Protein AF-A0A936WZF8-F1 (afdb_monomer_lite)

Radius of gyration: 18.3 Å; chains: 1; bounding box: 48×29×49 Å

pLDDT: mean 71.74, std 13.67, range [39.66, 94.25]

Structure (mmCIF, N/CA/C/O backbone):
data_AF-A0A936WZF8-F1
#
_entry.id   AF-A0A936WZF8-F1
#
loop_
_atom_site.group_PDB
_atom_site.id
_atom_site.type_symbol
_atom_site.label_atom_id
_atom_site.label_alt_id
_atom_site.label_comp_id
_atom_site.label_asym_id
_atom_site.label_entity_id
_atom_site.label_seq_id
_atom_site.pdbx_PDB_ins_code
_atom_site.Cartn_x
_atom_site.Cartn_y
_atom_site.Cartn_z
_atom_site.occupancy
_atom_site.B_iso_or_equiv
_atom_site.auth_seq_id
_atom_site.auth_comp_id
_atom_site.auth_asym_id
_atom_site.auth_atom_id
_atom_site.pdbx_PDB_model_num
ATOM 1 N N . MET A 1 1 ? -22.473 -8.659 0.165 1.00 42.25 1 MET A N 1
ATOM 2 C CA . MET A 1 1 ? -21.944 -8.131 1.445 1.00 42.25 1 MET A CA 1
ATOM 3 C C . MET A 1 1 ? -21.018 -6.964 1.144 1.00 42.25 1 MET A C 1
ATOM 5 O O . MET A 1 1 ? -20.294 -7.051 0.164 1.00 42.25 1 MET A O 1
ATOM 9 N N . ARG A 1 2 ? -21.088 -5.861 1.898 1.00 48.06 2 ARG A N 1
ATOM 10 C CA . ARG A 1 2 ? -20.176 -4.711 1.737 1.00 48.06 2 ARG A CA 1
ATOM 11 C C . ARG A 1 2 ? -18.892 -4.970 2.540 1.00 48.06 2 ARG A C 1
ATOM 13 O O . ARG A 1 2 ? -18.972 -5.628 3.575 1.00 48.06 2 ARG A O 1
ATOM 20 N N . GLN A 1 3 ? -17.743 -4.515 2.047 1.00 57.69 3 GLN A N 1
ATOM 21 C CA . GLN A 1 3 ? -16.436 -4.795 2.647 1.00 57.69 3 GLN A CA 1
ATOM 22 C C . GLN A 1 3 ? -16.186 -3.883 3.856 1.00 57.69 3 GLN A C 1
ATOM 24 O O . GLN A 1 3 ? -16.550 -2.709 3.831 1.00 57.69 3 GLN A O 1
ATOM 29 N N . LYS A 1 4 ? -15.628 -4.457 4.924 1.00 61.56 4 LYS A N 1
ATOM 30 C CA . LYS A 1 4 ? -15.213 -3.755 6.145 1.00 61.56 4 LYS A CA 1
ATOM 31 C C . LYS A 1 4 ? -13.686 -3.671 6.184 1.00 61.56 4 LYS A C 1
ATOM 33 O O . LYS A 1 4 ? -13.033 -4.561 5.637 1.00 61.56 4 LYS A O 1
ATOM 38 N N . ASN A 1 5 ? -13.148 -2.653 6.849 1.00 64.25 5 ASN A N 1
ATOM 39 C CA . ASN A 1 5 ? -11.721 -2.408 7.035 1.00 64.25 5 ASN A CA 1
ATOM 40 C C . ASN A 1 5 ? -10.954 -2.238 5.704 1.00 64.25 5 ASN A C 1
ATOM 42 O O . ASN A 1 5 ? -9.904 -2.846 5.492 1.00 64.25 5 ASN A O 1
ATOM 46 N N . SER A 1 6 ? -11.508 -1.459 4.768 1.00 67.06 6 SER A N 1
ATOM 47 C CA . SER A 1 6 ? -10.841 -1.155 3.498 1.00 67.06 6 SER A CA 1
ATOM 48 C C . SER A 1 6 ? -9.731 -0.137 3.744 1.00 67.06 6 SER A C 1
ATOM 50 O O . SER A 1 6 ? -10.002 0.986 4.170 1.00 67.06 6 SER A O 1
ATOM 52 N N . HIS A 1 7 ? -8.479 -0.509 3.474 1.00 73.06 7 HIS A N 1
ATOM 53 C CA . HIS A 1 7 ? -7.356 0.404 3.664 1.00 73.06 7 HIS A CA 1
ATOM 54 C C . HIS A 1 7 ? -7.419 1.579 2.675 1.00 73.06 7 HIS A C 1
ATOM 56 O O . HIS A 1 7 ? -7.666 1.404 1.474 1.00 73.06 7 HIS A O 1
ATOM 62 N N . ILE A 1 8 ? -7.169 2.781 3.193 1.00 76.38 8 ILE A N 1
ATOM 63 C CA . ILE A 1 8 ? -7.114 4.021 2.409 1.00 76.38 8 ILE A CA 1
ATOM 64 C C . ILE A 1 8 ? -5.859 4.017 1.527 1.00 76.38 8 ILE A C 1
ATOM 66 O O . ILE A 1 8 ? -5.917 4.380 0.353 1.00 76.38 8 ILE A O 1
ATOM 70 N N . LEU A 1 9 ? -4.740 3.534 2.072 1.00 78.62 9 LEU A N 1
ATOM 71 C CA . LEU A 1 9 ? -3.502 3.293 1.334 1.00 78.62 9 LEU A CA 1
ATOM 72 C C . LEU A 1 9 ? -3.290 1.786 1.121 1.00 78.62 9 LEU A C 1
ATOM 74 O O . LEU A 1 9 ? -3.668 0.992 1.982 1.00 78.62 9 LEU A O 1
ATOM 78 N N . PRO A 1 10 ? -2.649 1.361 0.018 1.00 78.25 10 PRO A N 1
ATOM 79 C CA . PRO A 1 10 ? -2.316 -0.040 -0.200 1.00 78.25 10 PRO A CA 1
ATOM 80 C C . PRO A 1 10 ? -1.558 -0.629 0.992 1.00 78.25 10 PRO A C 1
ATOM 82 O O . PRO A 1 10 ? -0.552 -0.076 1.446 1.00 78.25 10 PRO A O 1
ATOM 85 N N . HIS A 1 11 ? -2.018 -1.783 1.476 1.00 72.44 11 HIS A N 1
ATOM 86 C CA . HIS A 1 11 ? -1.511 -2.398 2.708 1.00 72.44 11 HIS A CA 1
ATOM 87 C C . HIS A 1 11 ? 0.011 -2.614 2.677 1.00 72.44 11 HIS A C 1
ATOM 89 O O . HIS A 1 11 ? 0.693 -2.494 3.694 1.00 72.44 11 HIS A O 1
ATOM 95 N N . PHE A 1 12 ? 0.576 -2.896 1.498 1.00 71.56 12 PHE A N 1
ATOM 96 C CA . PHE A 1 12 ? 2.011 -3.115 1.370 1.00 71.56 12 PHE A CA 1
ATOM 97 C C . PHE A 1 12 ? 2.866 -1.850 1.533 1.00 71.56 12 PHE A C 1
ATOM 99 O O . PHE A 1 12 ? 4.046 -1.986 1.844 1.00 71.56 12 PHE A O 1
ATOM 106 N N . LEU A 1 13 ? 2.296 -0.656 1.340 1.00 73.31 13 LEU A N 1
ATOM 107 C CA . LEU A 1 13 ? 2.967 0.615 1.622 1.00 73.31 13 LEU A CA 1
ATOM 108 C C . LEU A 1 13 ? 2.889 0.948 3.112 1.00 73.31 13 LEU A C 1
ATOM 110 O O . LEU A 1 13 ? 3.904 1.311 3.708 1.00 73.31 13 LEU A O 1
ATOM 114 N N . ILE A 1 14 ? 1.705 0.760 3.707 1.00 70.50 14 ILE A N 1
ATOM 115 C CA . ILE A 1 14 ? 1.449 0.995 5.133 1.00 70.50 14 ILE A CA 1
ATOM 116 C C . ILE A 1 14 ? 2.409 0.153 5.979 1.00 70.50 14 ILE A C 1
ATOM 118 O O . ILE A 1 14 ? 3.188 0.698 6.756 1.00 70.50 14 ILE A O 1
ATOM 122 N N . LYS A 1 15 ? 2.445 -1.167 5.761 1.00 67.81 15 LYS A N 1
ATOM 123 C CA . LYS A 1 15 ? 3.254 -2.093 6.570 1.00 67.81 15 LYS A CA 1
ATOM 124 C C . LYS A 1 15 ? 4.746 -1.744 6.607 1.00 67.81 15 LYS A C 1
ATOM 126 O O . LYS A 1 15 ? 5.391 -1.930 7.631 1.00 67.81 15 LYS A O 1
ATOM 131 N N . THR A 1 16 ? 5.309 -1.223 5.512 1.00 60.47 16 THR A N 1
ATOM 132 C CA . THR A 1 16 ? 6.724 -0.818 5.486 1.00 60.47 16 THR A CA 1
ATOM 133 C C . THR A 1 16 ? 7.003 0.475 6.230 1.00 60.47 16 THR A C 1
ATOM 135 O O . THR A 1 16 ? 8.150 0.712 6.592 1.00 60.47 16 THR A O 1
ATOM 138 N N . ALA A 1 17 ? 5.984 1.302 6.445 1.00 63.44 17 ALA A N 1
ATOM 139 C CA . ALA A 1 17 ? 6.122 2.566 7.146 1.00 63.44 17 ALA A CA 1
ATOM 140 C C . ALA A 1 17 ? 5.878 2.433 8.657 1.00 63.44 17 ALA A C 1
ATOM 142 O O . ALA A 1 17 ? 6.555 3.118 9.419 1.00 63.44 17 ALA A O 1
ATOM 143 N N . ILE A 1 18 ? 4.936 1.580 9.089 1.00 63.44 18 ILE A N 1
ATOM 144 C CA . ILE A 1 18 ? 4.419 1.626 10.472 1.00 63.44 18 ILE A CA 1
ATOM 145 C C . ILE A 1 18 ? 4.451 0.306 11.254 1.00 63.44 18 ILE A C 1
ATOM 147 O O . ILE A 1 18 ? 4.189 0.326 12.453 1.00 63.44 18 ILE A O 1
ATOM 151 N N . ASN A 1 19 ? 4.771 -0.845 10.651 1.00 63.62 19 ASN A N 1
ATOM 152 C CA . ASN A 1 19 ? 4.805 -2.095 11.423 1.00 63.62 19 ASN A CA 1
ATOM 153 C C . ASN A 1 19 ? 6.091 -2.218 12.255 1.00 63.62 19 ASN A C 1
ATOM 155 O O . ASN A 1 19 ? 7.197 -2.014 11.740 1.00 63.62 19 ASN A O 1
ATOM 159 N N . LYS A 1 20 ? 5.965 -2.641 13.526 1.00 53.91 20 LYS A N 1
ATOM 160 C CA . LYS A 1 20 ? 7.119 -2.898 14.414 1.00 53.91 20 LYS A CA 1
ATOM 161 C C . LYS A 1 20 ? 8.083 -3.891 13.745 1.00 53.91 20 LYS A C 1
ATOM 163 O O . LYS A 1 20 ? 7.688 -4.972 13.308 1.00 53.91 20 LYS A O 1
ATOM 168 N N . GLY A 1 21 ? 9.354 -3.498 13.626 1.00 57.75 21 GLY A N 1
ATOM 169 C CA . GLY A 1 21 ? 10.415 -4.318 13.024 1.00 57.75 21 GLY A CA 1
ATOM 170 C C . GLY A 1 21 ? 10.262 -4.603 11.521 1.00 57.75 21 GLY A C 1
ATOM 171 O O . GLY A 1 21 ? 10.942 -5.491 11.014 1.00 57.75 21 GLY A O 1
ATOM 172 N N . GLY A 1 22 ? 9.373 -3.900 10.805 1.00 53.91 22 GLY A N 1
ATOM 173 C CA . GLY A 1 22 ? 9.116 -4.143 9.380 1.00 53.91 22 GLY A CA 1
ATOM 174 C C . GLY A 1 22 ? 8.356 -5.445 9.095 1.00 53.91 22 GLY A C 1
ATOM 175 O O . GLY A 1 22 ? 8.441 -5.981 7.986 1.00 53.91 22 GLY A O 1
ATOM 176 N N . CYS A 1 23 ? 7.633 -5.985 10.086 1.00 52.88 23 CYS A N 1
ATOM 177 C CA . CYS A 1 23 ? 6.849 -7.209 9.924 1.00 52.88 23 CYS A CA 1
ATOM 178 C C . CYS A 1 23 ? 5.800 -7.061 8.805 1.00 52.88 23 CYS A C 1
ATOM 180 O O . CYS A 1 23 ? 5.123 -6.044 8.689 1.00 52.88 23 CYS A O 1
ATOM 182 N N . ASN A 1 24 ? 5.630 -8.100 7.984 1.00 54.78 24 ASN A N 1
ATOM 183 C CA . ASN A 1 24 ? 4.737 -8.088 6.818 1.00 54.78 24 ASN A CA 1
ATOM 184 C C . ASN A 1 24 ? 3.274 -8.466 7.125 1.00 54.78 24 ASN A C 1
ATOM 186 O O . ASN A 1 24 ? 2.477 -8.611 6.193 1.00 54.78 24 ASN A O 1
ATOM 190 N N . GLN A 1 25 ? 2.933 -8.673 8.396 1.00 58.19 25 GLN A N 1
ATOM 191 C CA . GLN A 1 25 ? 1.622 -9.151 8.830 1.00 58.19 25 GLN A CA 1
ATOM 192 C C . GLN A 1 25 ? 0.644 -7.990 9.076 1.00 58.19 25 GLN A C 1
ATOM 194 O O . GLN A 1 25 ? 1.055 -6.886 9.425 1.00 58.19 25 GLN A O 1
ATOM 199 N N . ARG A 1 26 ? -0.650 -8.255 8.852 1.00 56.50 26 ARG A N 1
ATOM 200 C CA . ARG A 1 26 ? -1.755 -7.339 9.192 1.00 56.50 26 ARG A CA 1
ATOM 201 C C . ARG A 1 26 ? -1.874 -7.195 10.709 1.00 56.50 26 ARG A C 1
ATOM 203 O O . ARG A 1 26 ? -1.518 -8.136 11.412 1.00 56.50 26 ARG A O 1
ATOM 210 N N . ASP A 1 27 ? -2.417 -6.072 11.175 1.00 60.53 27 ASP A N 1
ATOM 211 C CA . ASP A 1 27 ? -2.698 -5.797 12.592 1.00 60.53 27 ASP A CA 1
ATOM 212 C C . ASP A 1 27 ? -1.445 -5.560 13.466 1.00 60.53 27 ASP A C 1
ATOM 214 O O . ASP A 1 27 ? -1.522 -5.647 14.690 1.00 60.53 27 ASP A O 1
ATOM 218 N N . TYR A 1 28 ? -0.286 -5.264 12.867 1.00 62.66 28 TYR A N 1
ATOM 219 C CA . TYR A 1 28 ? 0.970 -4.935 13.568 1.00 62.66 28 TYR A CA 1
ATOM 220 C C . TYR A 1 28 ? 1.336 -3.444 13.481 1.00 62.66 28 TYR A C 1
ATOM 222 O O . TYR A 1 28 ? 2.482 -3.067 13.746 1.00 62.66 28 TYR A O 1
ATOM 230 N N . GLU A 1 29 ? 0.383 -2.603 13.082 1.00 65.56 29 GLU A N 1
ATOM 231 C CA . GLU A 1 29 ? 0.587 -1.175 12.877 1.00 65.56 29 GLU A CA 1
ATOM 232 C C . GLU A 1 29 ? 0.873 -0.469 14.209 1.00 65.56 29 GLU A C 1
ATOM 234 O O . GLU A 1 29 ? 0.099 -0.576 15.157 1.00 65.56 29 GLU A O 1
ATOM 239 N N . LEU A 1 30 ? 1.969 0.287 14.278 1.00 61.25 30 LEU A N 1
ATOM 240 C CA . LEU A 1 30 ? 2.312 1.144 15.409 1.00 61.25 30 LEU A CA 1
ATOM 241 C C . LEU A 1 30 ? 2.363 2.588 14.913 1.00 61.25 30 LEU A C 1
ATOM 243 O O . LEU A 1 30 ? 3.214 2.938 14.097 1.00 61.25 30 LEU A O 1
ATOM 247 N N . THR A 1 31 ? 1.437 3.434 15.358 1.00 59.41 31 THR A N 1
ATOM 248 C CA . THR A 1 31 ? 1.374 4.833 14.908 1.00 59.41 31 THR A CA 1
ATOM 249 C C . THR A 1 31 ? 1.271 5.790 16.076 1.00 59.41 31 THR A C 1
ATOM 251 O O . THR A 1 31 ? 0.478 5.585 16.990 1.00 59.41 31 THR A O 1
ATOM 254 N N . PHE A 1 32 ? 2.048 6.868 15.991 1.00 60.66 32 PHE A N 1
ATOM 255 C CA . PHE A 1 32 ? 2.027 7.989 16.918 1.00 60.66 32 PHE A CA 1
ATOM 256 C C . PHE A 1 32 ? 1.547 9.228 16.166 1.00 60.66 32 PHE A C 1
ATOM 258 O O . PHE A 1 32 ? 2.062 9.557 15.097 1.00 60.66 32 PHE A O 1
ATOM 265 N N . SER A 1 33 ? 0.564 9.912 16.725 1.00 50.19 33 SER A N 1
ATOM 266 C CA . SER A 1 33 ? 0.064 11.197 16.259 1.00 50.19 33 SER A CA 1
ATOM 267 C C . SER A 1 33 ? 0.233 12.218 17.376 1.00 50.19 33 SER A C 1
ATOM 269 O O . SE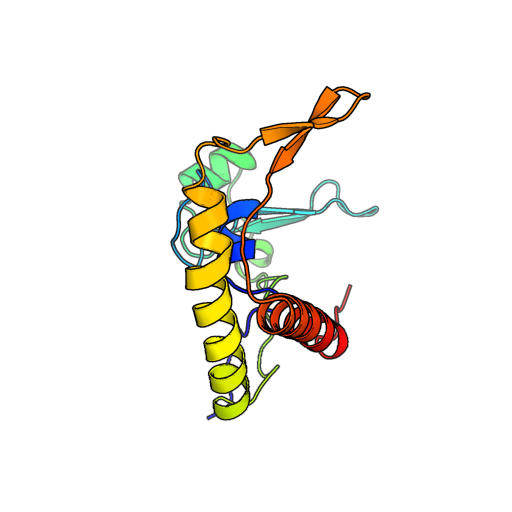R A 1 33 ? 0.080 11.898 18.550 1.00 50.19 33 SER A O 1
ATOM 271 N N . PHE A 1 34 ? 0.614 13.439 17.024 1.00 46.41 34 PHE A N 1
ATOM 272 C CA . PHE A 1 34 ? 0.760 14.535 17.977 1.00 46.41 34 PHE A CA 1
ATOM 273 C C . PHE A 1 34 ? -0.400 15.495 17.731 1.00 46.41 34 PHE A C 1
ATOM 275 O O . PHE A 1 34 ? -0.577 15.943 16.597 1.00 46.41 34 PHE A O 1
ATOM 282 N N . SER A 1 35 ? -1.201 15.785 18.757 1.00 47.03 35 SER A N 1
ATOM 283 C CA . SER A 1 35 ? -2.284 16.767 18.670 1.00 47.03 35 SER A CA 1
ATOM 284 C C . SER A 1 35 ? -2.015 17.925 19.631 1.00 47.03 35 SER A C 1
ATOM 286 O O . SER A 1 35 ? -1.271 17.782 20.598 1.00 47.03 35 SER A O 1
ATOM 288 N N . GLU A 1 36 ? -2.603 19.093 19.370 1.00 47.56 36 GLU A N 1
ATOM 289 C CA . GLU A 1 36 ? -2.408 20.281 20.218 1.00 47.56 36 GLU A CA 1
ATOM 290 C C . GLU A 1 36 ? -3.016 20.118 21.627 1.00 47.56 36 GLU A C 1
ATOM 292 O O . GLU A 1 36 ? -2.604 20.819 22.548 1.00 47.56 36 GLU A O 1
ATOM 297 N N . ASN A 1 37 ? -3.949 19.170 21.808 1.00 48.47 37 ASN A N 1
ATOM 298 C CA . ASN A 1 37 ? -4.681 18.945 23.063 1.00 48.47 37 ASN A CA 1
ATOM 299 C C . ASN A 1 37 ? -4.283 17.657 23.812 1.00 48.47 37 ASN A C 1
ATOM 301 O O . ASN A 1 37 ? -4.539 17.558 25.010 1.00 48.47 37 ASN A O 1
ATOM 305 N N . GLU A 1 38 ? -3.628 16.696 23.154 1.00 46.31 38 GLU A N 1
ATOM 306 C CA . GLU A 1 38 ? -3.089 15.479 23.774 1.00 46.31 38 GLU A CA 1
ATOM 307 C C . GLU A 1 38 ? -1.646 15.243 23.325 1.00 46.31 38 GLU A C 1
ATOM 309 O O . GLU A 1 38 ? -1.341 15.180 22.133 1.00 46.31 38 GLU A O 1
ATOM 314 N N . PHE A 1 39 ? -0.755 15.085 24.308 1.00 48.19 39 PHE A N 1
ATOM 315 C CA . PHE A 1 39 ? 0.696 15.123 24.115 1.00 48.19 39 PHE A CA 1
ATOM 316 C C . PHE A 1 39 ? 1.220 14.040 23.150 1.00 48.19 39 PHE A C 1
ATOM 318 O O . PHE A 1 39 ? 2.211 14.289 22.472 1.00 48.19 39 PHE A O 1
ATOM 325 N N . VAL A 1 40 ? 0.555 12.877 23.051 1.00 53.16 40 VAL A N 1
ATOM 326 C CA . VAL A 1 40 ? 0.762 11.833 22.025 1.00 53.16 40 VAL A CA 1
ATOM 327 C C . VAL A 1 40 ? -0.487 10.949 21.959 1.00 53.16 40 VAL A C 1
ATOM 329 O O . VAL A 1 40 ? -0.826 10.278 22.934 1.00 53.16 40 VAL A O 1
ATOM 332 N N . ASP A 1 41 ? -1.118 10.870 20.797 1.00 54.28 41 ASP A N 1
ATOM 333 C CA . ASP A 1 41 ? -2.220 9.965 20.515 1.00 54.28 41 ASP A CA 1
ATOM 334 C C . ASP A 1 41 ? -1.711 8.745 19.717 1.00 54.28 41 ASP A C 1
ATOM 336 O O . ASP A 1 41 ? -1.045 8.886 18.690 1.00 54.28 41 ASP A O 1
ATOM 340 N N . THR A 1 42 ? -1.921 7.531 20.235 1.00 57.66 42 THR A N 1
ATOM 341 C CA . THR A 1 42 ? -1.243 6.302 19.769 1.00 57.66 42 THR A CA 1
ATOM 342 C C . THR A 1 42 ? -2.249 5.259 19.290 1.00 57.66 42 THR A C 1
ATOM 344 O O . THR A 1 42 ? -3.186 4.936 20.015 1.00 57.66 42 THR A O 1
ATOM 347 N N . PHE A 1 43 ? -2.034 4.693 18.099 1.00 63.22 43 PHE A N 1
ATOM 348 C CA . PHE A 1 43 ? -2.782 3.538 17.594 1.00 63.22 43 PHE A CA 1
ATOM 349 C C . PHE A 1 43 ? -1.890 2.294 17.589 1.00 63.22 43 PHE A C 1
ATOM 351 O O . PHE A 1 43 ? -0.789 2.316 17.028 1.00 63.22 43 PHE A O 1
ATOM 358 N N . PHE A 1 44 ? -2.393 1.218 18.195 1.00 63.91 44 PHE A N 1
ATOM 359 C CA . PHE A 1 44 ? -1.768 -0.099 18.199 1.00 63.91 44 PHE A CA 1
ATOM 360 C C . PHE A 1 44 ? -2.659 -1.083 17.439 1.00 63.91 44 PHE A C 1
ATOM 362 O O . PHE A 1 44 ? -3.833 -1.254 17.767 1.00 63.91 44 PHE A O 1
ATOM 369 N N . GLY A 1 45 ? -2.096 -1.748 16.433 1.00 59.56 45 GLY A N 1
ATOM 370 C CA . GLY A 1 45 ? -2.750 -2.851 15.744 1.00 59.56 45 GLY A CA 1
ATOM 371 C C . GLY A 1 45 ? -3.050 -4.016 16.697 1.00 59.56 45 GLY A C 1
ATOM 372 O O . GLY A 1 45 ? -2.370 -4.222 17.705 1.00 59.56 45 GLY A O 1
ATOM 373 N N . ARG A 1 46 ? -4.077 -4.809 16.370 1.00 63.06 46 ARG A N 1
ATOM 374 C CA . ARG A 1 46 ? -4.626 -5.867 17.248 1.00 63.06 46 ARG A CA 1
ATOM 375 C C . ARG A 1 46 ? -3.650 -6.993 17.592 1.00 63.06 46 ARG A C 1
ATOM 377 O O . ARG A 1 46 ? -3.914 -7.751 18.519 1.00 63.06 46 ARG A O 1
ATOM 384 N N . SER A 1 47 ? -2.574 -7.136 16.827 1.00 60.62 47 SER A N 1
ATOM 385 C CA . SER A 1 47 ? -1.569 -8.188 16.993 1.00 60.62 47 SER A CA 1
ATOM 386 C C . SER A 1 47 ? -0.29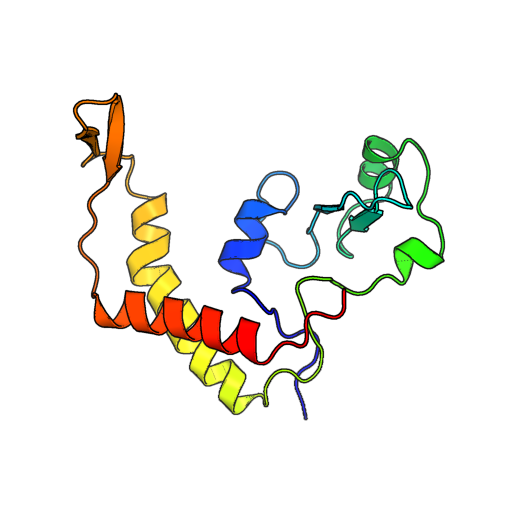6 -7.693 17.692 1.00 60.62 47 SER A C 1
ATOM 388 O O . SER A 1 47 ? 0.657 -8.460 17.841 1.00 60.62 47 SER A O 1
ATOM 390 N N . ILE A 1 48 ? -0.261 -6.433 18.151 1.00 60.88 48 ILE A N 1
ATOM 391 C CA . ILE A 1 48 ? 0.807 -5.936 19.025 1.00 60.88 48 ILE A CA 1
ATOM 392 C C . ILE A 1 48 ? 0.647 -6.542 20.425 1.00 60.88 48 ILE A C 1
ATOM 394 O O . ILE A 1 48 ? -0.440 -6.561 20.996 1.00 60.88 48 ILE A O 1
ATOM 398 N N . THR A 1 49 ? 1.748 -7.053 20.979 1.00 66.56 49 THR A N 1
ATOM 399 C CA . THR A 1 49 ? 1.757 -7.673 22.308 1.00 66.56 49 THR A CA 1
ATOM 400 C C . THR A 1 49 ? 1.640 -6.638 23.427 1.00 66.56 49 THR A C 1
ATOM 402 O O . THR A 1 49 ? 2.135 -5.518 23.297 1.00 66.56 49 THR A O 1
ATOM 405 N N . LEU A 1 50 ? 1.046 -7.039 24.556 1.00 63.66 50 LEU A N 1
ATOM 406 C CA . LEU A 1 50 ? 0.944 -6.207 25.762 1.00 63.66 50 LEU A CA 1
ATOM 407 C C . LEU A 1 50 ? 2.325 -5.753 26.262 1.00 63.66 50 LEU A C 1
ATOM 409 O O . LEU A 1 50 ? 2.515 -4.570 26.513 1.00 63.66 50 LEU A O 1
ATOM 413 N N . ASP A 1 51 ? 3.323 -6.639 26.246 1.00 61.19 51 ASP A N 1
ATOM 414 C CA . ASP A 1 51 ? 4.707 -6.297 26.609 1.00 61.19 51 ASP A CA 1
ATOM 415 C C . ASP A 1 51 ? 5.284 -5.163 25.742 1.00 61.19 51 ASP A C 1
ATOM 417 O O . ASP A 1 51 ? 6.009 -4.295 26.217 1.00 61.19 51 ASP A O 1
ATOM 421 N N . THR A 1 52 ? 4.941 -5.140 24.448 1.00 61.62 52 THR A N 1
ATOM 422 C CA . THR A 1 52 ? 5.365 -4.071 23.531 1.00 61.62 52 THR A CA 1
ATOM 423 C C . THR A 1 52 ? 4.662 -2.758 23.858 1.00 61.62 52 THR A C 1
ATOM 425 O O . THR A 1 52 ? 5.256 -1.688 23.771 1.00 61.62 52 THR A O 1
ATOM 428 N N . ILE A 1 53 ? 3.382 -2.825 24.202 1.00 64.31 53 ILE A N 1
ATOM 429 C CA . ILE A 1 53 ? 2.586 -1.660 24.583 1.00 64.31 53 ILE A CA 1
ATOM 430 C C . ILE A 1 53 ? 3.162 -1.018 25.852 1.00 64.31 53 ILE A C 1
ATOM 432 O O . ILE A 1 53 ? 3.380 0.195 25.873 1.00 64.31 53 ILE A O 1
ATOM 436 N N . GLU A 1 54 ? 3.467 -1.826 26.869 1.00 65.06 54 GLU A N 1
ATOM 437 C CA . GLU A 1 54 ? 4.088 -1.361 28.111 1.00 65.06 54 GLU A CA 1
ATOM 438 C C . GLU A 1 54 ? 5.492 -0.797 27.879 1.00 65.06 54 GLU A C 1
ATOM 440 O O . GLU A 1 54 ? 5.831 0.232 28.454 1.00 65.06 54 GLU A O 1
ATOM 445 N N . GLU A 1 55 ? 6.289 -1.399 26.991 1.00 69.81 55 GLU A N 1
ATOM 446 C CA . GLU A 1 55 ? 7.613 -0.890 26.607 1.00 69.81 55 GLU A CA 1
ATOM 447 C C . GLU A 1 55 ? 7.540 0.535 26.024 1.00 69.81 55 GLU A C 1
ATOM 449 O O . GLU A 1 55 ? 8.365 1.386 26.357 1.00 69.81 55 GLU A O 1
ATOM 454 N N . TYR A 1 56 ? 6.539 0.822 25.180 1.00 65.81 56 TYR A N 1
ATOM 455 C CA . TYR A 1 56 ? 6.403 2.130 24.527 1.00 65.81 56 TYR A CA 1
ATOM 456 C C . TYR A 1 56 ? 5.662 3.180 25.366 1.00 65.81 56 TYR A C 1
ATOM 458 O O . TYR A 1 56 ? 5.965 4.367 25.237 1.00 65.81 56 TYR A O 1
ATOM 466 N N . LYS A 1 57 ? 4.689 2.787 26.201 1.00 65.69 57 LYS A N 1
ATOM 467 C CA . LYS A 1 57 ? 3.904 3.729 27.026 1.00 65.69 57 LYS A CA 1
ATOM 468 C C . LYS A 1 57 ? 4.319 3.790 28.497 1.00 65.69 57 LYS A C 1
ATOM 470 O O . LYS A 1 57 ? 3.924 4.732 29.180 1.00 65.69 57 LYS A O 1
ATOM 475 N N . GLY A 1 58 ? 5.059 2.806 29.003 1.00 67.12 58 GLY A N 1
ATOM 476 C CA . GLY A 1 58 ? 5.327 2.633 30.436 1.00 67.12 58 GLY A CA 1
ATOM 477 C C . GLY A 1 58 ? 4.082 2.285 31.265 1.00 67.12 58 GLY A C 1
ATOM 478 O O . GLY A 1 58 ? 4.123 2.382 32.489 1.00 67.12 58 GLY A O 1
ATOM 479 N N . ARG A 1 59 ? 2.964 1.949 30.604 1.00 71.38 59 ARG A N 1
ATOM 480 C CA . ARG A 1 59 ? 1.666 1.593 31.198 1.00 71.38 59 ARG A CA 1
ATOM 481 C C . ARG A 1 59 ? 0.834 0.746 30.230 1.00 71.38 59 ARG A C 1
ATOM 483 O O . ARG A 1 59 ? 1.046 0.819 29.020 1.00 71.38 59 ARG A O 1
ATOM 490 N N . GLU A 1 60 ? -0.160 0.037 30.757 1.00 68.81 60 GLU A N 1
ATOM 491 C CA . GLU A 1 60 ? -1.189 -0.643 29.960 1.00 68.81 60 GLU A CA 1
ATOM 492 C C . GLU A 1 60 ? -2.090 0.356 29.195 1.00 68.81 60 GLU A C 1
ATOM 494 O O . GLU A 1 60 ? -2.182 1.547 29.537 1.00 68.81 60 GLU A O 1
ATOM 499 N N . LEU A 1 61 ? -2.762 -0.129 28.140 1.00 67.12 61 LEU A N 1
ATOM 500 C CA . LEU A 1 61 ? -3.765 0.645 27.396 1.00 67.12 61 LEU A CA 1
ATOM 501 C C . LEU A 1 61 ? -5.042 0.817 28.212 1.00 67.12 61 LEU A C 1
ATOM 503 O O . LEU A 1 61 ? -5.502 -0.108 28.879 1.00 67.12 61 LEU A O 1
ATOM 507 N N . THR A 1 62 ? -5.665 1.985 28.091 1.00 73.12 62 THR A N 1
ATOM 508 C CA . THR A 1 62 ? -7.023 2.194 28.596 1.00 73.12 62 THR A CA 1
ATOM 509 C C . THR A 1 62 ? -8.047 1.516 27.677 1.00 73.12 62 THR A C 1
ATOM 511 O O . THR A 1 62 ? -7.794 1.291 26.492 1.00 73.12 62 THR A O 1
ATOM 514 N N . GLU A 1 63 ? -9.246 1.214 28.191 1.00 68.56 63 GLU A N 1
ATOM 515 C CA . GLU A 1 63 ? -10.324 0.626 27.375 1.00 68.56 63 GLU A CA 1
ATOM 516 C C . GLU A 1 63 ? -10.703 1.480 26.153 1.00 68.56 63 GLU A C 1
ATOM 518 O O . GLU A 1 63 ? -11.151 0.943 25.139 1.00 68.56 63 GLU A O 1
ATOM 523 N N . GLU A 1 64 ? -10.532 2.799 26.243 1.00 66.62 64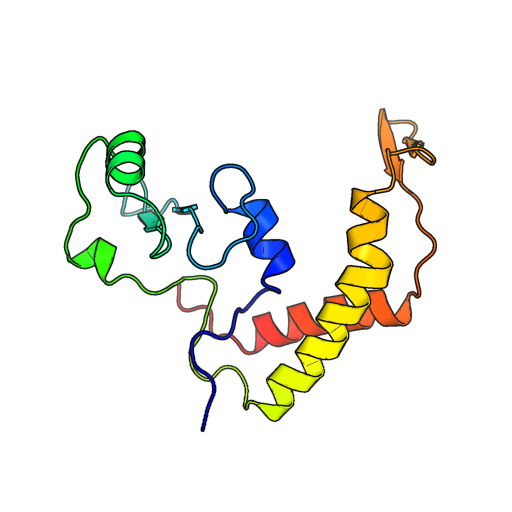 GLU A N 1
ATOM 524 C CA . GLU A 1 64 ? -10.780 3.741 25.147 1.00 66.62 64 GLU A CA 1
ATOM 525 C C . GLU A 1 64 ? -9.732 3.579 24.035 1.00 66.62 64 GLU A C 1
ATOM 527 O O . GLU A 1 64 ? -10.078 3.523 22.856 1.00 66.62 64 GLU A O 1
ATOM 532 N N . GLU A 1 65 ? -8.460 3.407 24.407 1.00 62.91 65 GLU A N 1
ATOM 533 C CA . GLU A 1 65 ? -7.353 3.187 23.470 1.00 62.91 65 GLU A CA 1
ATOM 534 C C . GLU A 1 65 ? -7.461 1.817 22.772 1.00 62.91 65 GLU A C 1
ATOM 536 O O . GLU A 1 65 ? -7.128 1.692 21.595 1.00 62.91 65 GLU A O 1
ATOM 541 N N . ILE A 1 66 ? -7.994 0.800 23.460 1.00 65.75 66 ILE A N 1
ATOM 542 C CA . ILE A 1 66 ? -8.247 -0.540 22.894 1.00 65.75 66 ILE A CA 1
ATOM 543 C C . ILE A 1 66 ? -9.373 -0.513 21.850 1.00 65.75 66 ILE A C 1
ATOM 545 O O . ILE A 1 66 ? -9.354 -1.276 20.882 1.00 65.75 66 ILE A O 1
ATOM 549 N N . LYS A 1 67 ? -10.377 0.351 22.038 1.00 63.91 67 LYS A N 1
ATOM 550 C CA . LYS A 1 67 ? -11.537 0.466 21.136 1.00 63.91 67 LYS A CA 1
ATOM 551 C C . LYS A 1 67 ? -11.265 1.325 19.906 1.00 63.91 67 LYS A C 1
ATOM 553 O O . LYS A 1 67 ? -12.149 1.456 19.060 1.00 63.91 67 LYS A O 1
ATOM 558 N N . LYS A 1 68 ? -10.076 1.913 19.801 1.00 66.50 68 LYS A N 1
ATOM 559 C CA . LYS A 1 68 ? -9.772 2.877 18.757 1.00 66.50 68 LYS A CA 1
ATOM 560 C C . LYS A 1 68 ? -9.765 2.229 17.373 1.00 66.50 68 LYS A C 1
ATOM 562 O O . LYS A 1 68 ? -9.197 1.157 17.169 1.00 66.50 68 LYS A O 1
ATOM 567 N N . GLU A 1 69 ? -10.428 2.873 16.418 1.00 62.69 69 GLU A N 1
ATOM 568 C CA . GLU A 1 69 ? -10.493 2.393 15.038 1.00 62.69 69 GLU A CA 1
ATOM 569 C C . GLU A 1 69 ? -9.168 2.641 14.302 1.00 62.69 69 GLU A C 1
ATOM 571 O O . GLU A 1 69 ? -8.433 3.578 14.619 1.00 62.69 69 GLU A O 1
ATOM 576 N N . ASN A 1 70 ? -8.850 1.783 13.325 1.00 67.50 70 ASN A N 1
ATOM 577 C CA . ASN A 1 70 ? -7.635 1.915 12.524 1.00 67.50 70 ASN A CA 1
ATOM 578 C C . ASN A 1 70 ? -7.707 3.200 11.681 1.00 67.50 70 ASN A C 1
ATOM 580 O O . ASN A 1 70 ? -8.529 3.256 10.765 1.00 67.50 70 ASN A O 1
ATOM 584 N N . PRO A 1 71 ? -6.831 4.197 11.909 1.00 67.88 71 PRO A N 1
ATOM 585 C CA . PRO A 1 71 ? -6.900 5.474 11.199 1.00 67.88 71 PRO A CA 1
ATOM 586 C C . PRO A 1 71 ? -6.583 5.348 9.699 1.00 67.88 71 PRO A C 1
ATOM 588 O O . PRO A 1 71 ? -6.863 6.257 8.921 1.00 67.88 71 PRO A O 1
ATOM 591 N N . PHE A 1 72 ? -6.011 4.221 9.266 1.00 69.56 72 PHE A N 1
ATOM 592 C CA . PHE A 1 72 ? -5.659 3.956 7.871 1.00 69.56 72 PHE A CA 1
ATOM 593 C C . PHE A 1 72 ? -6.685 3.099 7.131 1.00 69.56 72 PHE A C 1
ATOM 595 O O . PHE A 1 72 ? -6.452 2.734 5.972 1.00 69.56 72 PHE A O 1
ATOM 602 N N . ALA A 1 73 ? -7.804 2.759 7.768 1.00 69.25 73 ALA A N 1
ATOM 603 C CA . ALA A 1 73 ? -8.834 1.928 7.177 1.00 69.25 73 ALA A CA 1
ATOM 604 C C . ALA A 1 73 ? -10.231 2.487 7.434 1.00 69.25 73 ALA A C 1
ATOM 606 O O . ALA A 1 73 ? -10.504 3.105 8.454 1.00 69.25 73 ALA A O 1
ATOM 607 N N . MET A 1 74 ? -11.128 2.261 6.480 1.00 72.31 74 MET A N 1
ATOM 608 C CA . MET A 1 74 ? -12.498 2.743 6.541 1.00 72.31 74 MET A CA 1
ATOM 609 C C . MET A 1 74 ? -13.460 1.636 6.137 1.00 72.31 74 MET A C 1
ATOM 611 O O . MET A 1 74 ? -13.273 0.948 5.128 1.00 72.31 74 MET A O 1
ATOM 615 N N . ASP A 1 75 ? -14.521 1.472 6.918 1.00 73.75 75 ASP A N 1
ATOM 616 C CA . ASP A 1 75 ? -15.605 0.568 6.566 1.00 73.75 75 ASP A CA 1
ATOM 617 C C . ASP A 1 75 ? -16.381 1.096 5.353 1.00 73.75 75 ASP A C 1
ATOM 619 O O . ASP A 1 75 ? -16.700 2.279 5.245 1.00 73.75 75 ASP A O 1
ATOM 623 N N . PHE A 1 76 ? -16.732 0.187 4.439 1.00 73.69 76 PHE A N 1
ATOM 624 C CA . PHE A 1 76 ? -17.614 0.449 3.299 1.00 73.69 76 PHE A CA 1
ATOM 625 C C . PHE A 1 76 ? -17.107 1.477 2.277 1.00 73.69 76 PHE A C 1
ATOM 627 O O . PHE A 1 76 ? -17.915 2.009 1.513 1.00 73.69 76 PHE A O 1
ATOM 634 N N . LEU A 1 77 ? -15.788 1.695 2.202 1.00 78.06 77 LEU A N 1
ATOM 635 C CA . LEU A 1 77 ? -15.168 2.573 1.203 1.00 78.06 77 LEU A CA 1
ATOM 636 C C . LEU A 1 77 ? -15.475 2.115 -0.233 1.00 78.06 77 LEU A C 1
ATOM 638 O O . LEU A 1 77 ? -15.811 2.923 -1.098 1.00 78.06 77 LEU A O 1
ATOM 642 N N . PHE A 1 78 ? -15.420 0.802 -0.475 1.00 80.81 78 PHE A N 1
ATOM 643 C CA . PHE A 1 78 ? -15.747 0.194 -1.760 1.00 80.81 78 PHE A CA 1
ATOM 644 C C . PHE A 1 78 ? -16.697 -0.994 -1.623 1.00 80.81 78 PHE A C 1
ATOM 646 O O . PHE A 1 78 ? -16.778 -1.683 -0.603 1.00 80.81 78 PHE A O 1
ATOM 653 N N . CYS A 1 79 ? -17.417 -1.281 -2.710 1.00 84.88 79 CYS A N 1
ATOM 654 C CA . CYS A 1 79 ? -18.031 -2.593 -2.863 1.00 84.88 79 CYS A CA 1
ATOM 655 C C . CYS A 1 79 ? -16.946 -3.641 -3.188 1.00 84.88 79 CYS A C 1
ATOM 657 O O . CYS A 1 79 ? -15.933 -3.284 -3.797 1.00 84.88 79 CYS A O 1
ATOM 659 N N . PRO A 1 80 ? -17.170 -4.936 -2.893 1.00 80.69 80 PRO A N 1
ATOM 660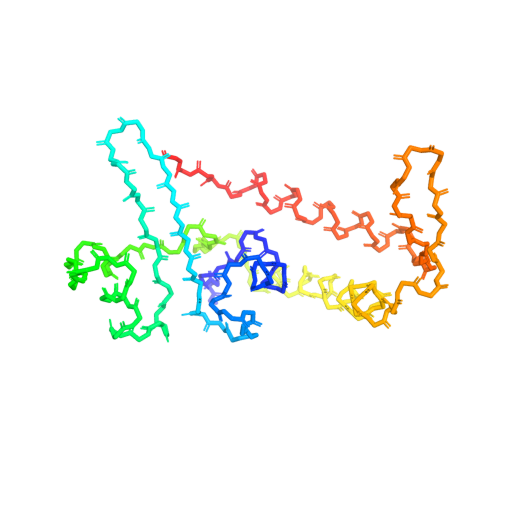 C CA . PRO A 1 80 ? -16.159 -5.974 -3.116 1.00 80.69 80 PRO A CA 1
ATOM 661 C C . PRO A 1 80 ? -15.624 -6.033 -4.551 1.00 80.69 80 PRO A C 1
ATOM 663 O O . PRO A 1 80 ? -14.451 -6.303 -4.771 1.00 80.69 80 PRO A O 1
ATOM 666 N N . SER A 1 81 ? -16.472 -5.747 -5.547 1.00 86.75 81 SER A N 1
ATOM 667 C CA . SER A 1 81 ? -16.045 -5.756 -6.953 1.00 86.75 81 SER A CA 1
ATOM 668 C C . SER A 1 81 ? -15.127 -4.583 -7.312 1.00 86.75 81 SER A C 1
ATOM 670 O O . SER A 1 81 ? -14.227 -4.743 -8.133 1.00 86.75 81 SER A O 1
ATOM 672 N N . CYS A 1 82 ? -15.328 -3.414 -6.697 1.00 85.75 82 CYS A N 1
ATOM 673 C CA . CYS A 1 82 ? -14.449 -2.262 -6.886 1.00 85.75 82 CYS A CA 1
ATOM 674 C C . CYS A 1 82 ? -13.117 -2.488 -6.171 1.00 85.75 82 CYS A C 1
ATOM 676 O O . CYS A 1 82 ? -12.071 -2.256 -6.768 1.00 85.75 82 CYS A O 1
ATOM 678 N N . GLU A 1 83 ? -13.156 -3.007 -4.940 1.00 85.00 83 GLU A N 1
ATOM 679 C CA . GLU A 1 83 ? -11.948 -3.343 -4.184 1.00 85.00 83 GLU A CA 1
ATOM 680 C C . GLU A 1 83 ? -11.104 -4.385 -4.929 1.00 85.00 83 GLU A C 1
ATOM 682 O O . GLU A 1 83 ? -9.901 -4.203 -5.074 1.00 85.00 83 GLU A O 1
ATOM 687 N N . ALA A 1 84 ? -11.734 -5.421 -5.494 1.00 85.75 84 ALA A N 1
ATOM 688 C CA . ALA A 1 84 ? -11.041 -6.429 -6.291 1.00 85.75 84 ALA A CA 1
ATOM 689 C C . ALA A 1 84 ? -10.344 -5.826 -7.523 1.00 85.75 84 ALA A C 1
ATOM 691 O O . ALA A 1 84 ? -9.204 -6.175 -7.812 1.00 85.75 84 ALA A O 1
ATOM 692 N N . LYS A 1 85 ? -10.991 -4.891 -8.233 1.00 88.75 85 LYS A N 1
ATOM 693 C CA . LYS A 1 85 ? -10.388 -4.217 -9.399 1.00 88.75 85 LYS A CA 1
ATOM 694 C C . LYS A 1 85 ? -9.170 -3.382 -9.017 1.00 88.75 85 LYS A C 1
ATOM 696 O O . LYS A 1 85 ? -8.174 -3.412 -9.734 1.00 88.75 85 LYS A O 1
ATOM 701 N N . ILE A 1 86 ? -9.246 -2.647 -7.909 1.00 87.94 86 ILE A N 1
ATOM 702 C CA . ILE A 1 86 ? -8.104 -1.864 -7.428 1.00 87.94 86 ILE A CA 1
ATOM 703 C C . ILE A 1 86 ? -7.003 -2.798 -6.908 1.00 87.94 86 ILE A C 1
ATOM 705 O O . ILE A 1 86 ? -5.834 -2.565 -7.194 1.00 87.94 86 ILE A O 1
ATOM 709 N N . GLY A 1 87 ? -7.371 -3.902 -6.253 1.00 86.88 87 GLY A N 1
ATOM 710 C CA . GLY A 1 87 ? -6.443 -4.945 -5.815 1.00 86.88 87 GLY A CA 1
ATOM 711 C C . GLY A 1 87 ? -5.590 -5.502 -6.956 1.00 86.88 87 GLY A C 1
ATOM 712 O O . GLY A 1 87 ? -4.387 -5.648 -6.792 1.00 86.88 87 GLY A O 1
ATOM 713 N N . VAL A 1 88 ? -6.163 -5.693 -8.151 1.00 91.31 88 VAL A N 1
ATOM 714 C CA . VAL A 1 88 ? -5.377 -6.081 -9.337 1.00 91.31 88 VAL A CA 1
ATOM 715 C C . VAL A 1 88 ? -4.302 -5.035 -9.653 1.00 91.31 88 VAL A C 1
ATOM 717 O O . VAL A 1 88 ? -3.149 -5.388 -9.873 1.00 91.31 88 VAL A O 1
ATOM 720 N N . ILE A 1 89 ? -4.641 -3.743 -9.649 1.00 91.62 89 ILE A N 1
ATOM 721 C CA . ILE A 1 89 ? -3.671 -2.664 -9.916 1.00 91.62 89 ILE A CA 1
ATOM 722 C C . ILE A 1 89 ? -2.545 -2.687 -8.872 1.00 91.62 89 ILE A C 1
ATOM 724 O O . ILE A 1 89 ? -1.370 -2.565 -9.222 1.00 91.62 89 ILE A O 1
ATOM 728 N N . GLU A 1 90 ? -2.902 -2.871 -7.600 1.00 89.06 90 GLU A N 1
ATOM 729 C CA . GLU A 1 90 ? -1.963 -2.968 -6.481 1.00 89.06 90 GLU A CA 1
ATOM 730 C C . GLU A 1 90 ? -1.024 -4.172 -6.618 1.00 89.06 90 GLU A C 1
ATOM 732 O O . GLU A 1 90 ? 0.186 -4.012 -6.457 1.00 89.06 90 GLU A O 1
ATOM 737 N N . ASP A 1 91 ? -1.549 -5.343 -6.980 1.00 89.94 91 ASP A N 1
ATOM 738 C CA . ASP A 1 91 ? -0.768 -6.565 -7.174 1.00 89.94 91 ASP A CA 1
ATOM 739 C C . ASP A 1 91 ? 0.228 -6.419 -8.330 1.00 89.94 91 ASP A C 1
ATOM 741 O O . ASP A 1 91 ? 1.414 -6.733 -8.178 1.00 89.94 91 ASP A O 1
ATOM 745 N N . TYR A 1 92 ? -0.223 -5.882 -9.468 1.00 92.06 92 TYR A N 1
ATOM 746 C CA . TYR A 1 92 ? 0.648 -5.629 -10.617 1.00 92.06 92 TYR A CA 1
ATOM 747 C C . TYR A 1 92 ? 1.744 -4.620 -10.275 1.00 92.06 92 TYR A C 1
ATOM 749 O O . TYR A 1 92 ? 2.914 -4.854 -10.579 1.00 92.06 92 TYR A O 1
ATOM 757 N N . PHE A 1 93 ? 1.406 -3.517 -9.601 1.00 92.38 93 PHE A N 1
ATOM 758 C CA . PHE A 1 93 ? 2.407 -2.547 -9.162 1.00 92.38 93 PHE A CA 1
ATOM 759 C C . PHE A 1 93 ? 3.402 -3.169 -8.172 1.00 92.38 93 PHE A C 1
ATOM 761 O O . PHE A 1 93 ? 4.615 -2.953 -8.278 1.00 92.38 93 PHE A O 1
ATOM 768 N N . ALA A 1 94 ? 2.911 -3.970 -7.224 1.00 88.88 94 ALA A N 1
ATOM 769 C CA . ALA A 1 94 ? 3.743 -4.617 -6.224 1.00 88.88 94 ALA A CA 1
ATOM 770 C C . ALA A 1 94 ? 4.788 -5.541 -6.873 1.00 88.88 94 ALA A C 1
ATOM 772 O O . ALA A 1 94 ? 5.969 -5.494 -6.522 1.00 88.88 94 ALA A O 1
ATOM 773 N N . GLN A 1 95 ? 4.371 -6.353 -7.843 1.00 88.81 95 GLN A N 1
ATOM 774 C CA . GLN A 1 95 ? 5.244 -7.303 -8.534 1.00 88.81 95 GLN A CA 1
ATOM 775 C C . GLN A 1 95 ? 6.201 -6.608 -9.509 1.00 88.81 95 GLN A C 1
ATOM 777 O O . GLN A 1 95 ? 7.409 -6.856 -9.482 1.00 88.81 95 GLN A O 1
ATOM 782 N N . GLU A 1 96 ? 5.689 -5.698 -10.339 1.00 88.88 96 GLU A N 1
ATOM 783 C CA . GLU A 1 96 ? 6.456 -5.145 -11.456 1.00 88.88 96 GLU A CA 1
ATOM 784 C C . GLU A 1 96 ? 7.326 -3.947 -11.090 1.00 88.88 96 GLU A C 1
ATOM 786 O O . GLU A 1 96 ? 8.307 -3.679 -11.788 1.00 88.88 96 GLU A O 1
ATOM 791 N N . VAL A 1 97 ? 6.988 -3.230 -10.018 1.00 88.62 97 VAL A N 1
ATOM 792 C CA . VAL A 1 97 ? 7.663 -1.986 -9.627 1.00 88.62 97 VAL A CA 1
ATOM 793 C C . VAL A 1 97 ? 8.252 -2.123 -8.231 1.00 88.62 97 VAL A C 1
ATOM 795 O O . VAL A 1 97 ? 9.468 -2.047 -8.059 1.00 88.62 97 VAL A O 1
ATOM 798 N N . TYR A 1 98 ? 7.409 -2.371 -7.231 1.00 86.94 98 TYR A N 1
ATOM 799 C CA . TYR A 1 98 ? 7.812 -2.308 -5.827 1.00 86.94 98 TYR A CA 1
ATOM 800 C C . TYR A 1 98 ? 8.866 -3.362 -5.457 1.00 86.94 98 TYR A C 1
ATOM 802 O O . TYR A 1 98 ? 9.896 -3.033 -4.870 1.00 86.94 98 TYR A O 1
ATOM 810 N N . GLN A 1 99 ? 8.671 -4.622 -5.855 1.00 84.44 99 GLN A N 1
ATOM 811 C CA . GLN A 1 99 ? 9.657 -5.678 -5.604 1.00 84.44 99 GLN A CA 1
ATOM 812 C C . GLN A 1 99 ? 10.979 -5.432 -6.335 1.00 84.44 99 GLN A C 1
ATOM 814 O O . GLN A 1 99 ? 12.037 -5.757 -5.798 1.00 84.44 99 GLN A O 1
ATOM 819 N N . LYS A 1 100 ? 10.945 -4.847 -7.540 1.00 83.69 100 LYS A N 1
ATOM 820 C CA . LYS A 1 100 ? 12.167 -4.494 -8.277 1.00 83.69 100 LYS A CA 1
ATOM 821 C C . LYS A 1 100 ? 12.926 -3.373 -7.578 1.00 83.69 100 LYS A C 1
ATOM 823 O O . LYS A 1 100 ? 14.145 -3.449 -7.513 1.00 83.69 100 LYS A O 1
ATOM 828 N N . LEU A 1 101 ? 12.227 -2.394 -7.000 1.00 80.50 101 LEU A N 1
ATOM 829 C CA . LEU A 1 101 ? 12.849 -1.355 -6.173 1.00 80.50 101 LEU A CA 1
ATOM 830 C C . LEU A 1 101 ? 13.503 -1.945 -4.919 1.00 80.50 101 LEU A C 1
ATOM 832 O O . LEU A 1 101 ? 14.644 -1.605 -4.626 1.00 80.50 101 LEU A O 1
ATOM 836 N N . GLN A 1 102 ? 12.829 -2.862 -4.219 1.00 77.25 102 GLN A N 1
ATOM 837 C CA . GLN A 1 102 ? 13.402 -3.506 -3.030 1.00 77.25 102 GLN A CA 1
ATOM 838 C C . GLN A 1 102 ? 14.613 -4.392 -3.348 1.00 77.25 102 GLN A C 1
ATOM 840 O O . GLN A 1 102 ? 15.573 -4.412 -2.586 1.00 77.25 102 GLN A O 1
ATOM 845 N N . LYS A 1 103 ? 14.559 -5.144 -4.455 1.00 74.56 103 LYS A N 1
ATOM 846 C CA . LYS A 1 103 ? 15.627 -6.069 -4.868 1.00 74.56 103 LYS A CA 1
ATOM 847 C C . LYS A 1 103 ? 16.756 -5.389 -5.624 1.00 74.56 103 LYS A C 1
ATOM 849 O O . LYS A 1 103 ? 17.837 -5.961 -5.722 1.00 74.56 103 LYS A O 1
ATOM 854 N N . SER A 1 104 ? 16.519 -4.206 -6.193 1.00 65.19 104 SER A N 1
ATOM 855 C CA . SER A 1 104 ? 17.600 -3.416 -6.755 1.00 65.19 104 SER A CA 1
ATOM 856 C C . SER A 1 104 ? 18.512 -3.063 -5.590 1.00 65.19 104 SER A C 1
ATOM 858 O O . SER A 1 104 ? 18.178 -2.200 -4.786 1.00 65.19 104 SER A O 1
ATOM 860 N N . ASN A 1 105 ? 19.657 -3.737 -5.476 1.00 57.84 105 ASN A N 1
ATOM 861 C CA . ASN A 1 105 ? 20.706 -3.439 -4.496 1.00 57.84 105 ASN A CA 1
ATOM 862 C C . ASN A 1 105 ? 21.359 -2.072 -4.778 1.00 57.84 105 ASN A C 1
ATOM 864 O O . ASN A 1 105 ? 22.562 -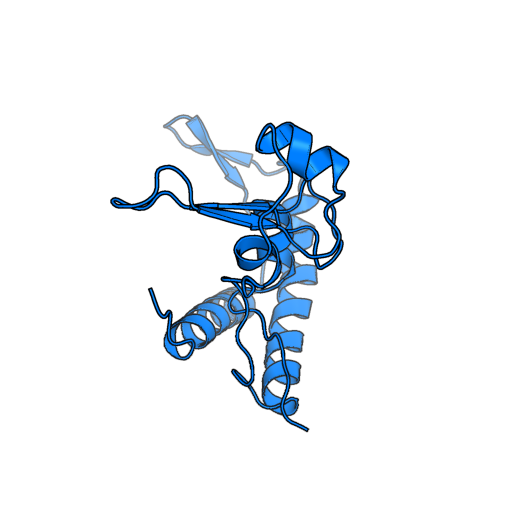1.893 -4.613 1.00 57.84 105 ASN A O 1
ATOM 868 N N . PHE A 1 106 ? 20.585 -1.098 -5.267 1.00 65.38 106 PHE A N 1
ATOM 869 C CA . PHE A 1 106 ? 21.050 0.201 -5.711 1.00 65.38 106 PHE A CA 1
ATOM 870 C C . PHE A 1 106 ? 22.136 0.087 -6.802 1.00 65.38 106 PHE A C 1
ATOM 872 O O . PHE A 1 106 ? 22.949 0.993 -6.965 1.00 65.38 106 PHE A O 1
ATOM 879 N N . GLU A 1 107 ? 22.133 -1.018 -7.562 1.00 59.09 107 GLU A N 1
ATOM 880 C CA . GLU A 1 107 ? 23.168 -1.367 -8.552 1.00 59.09 107 GLU A CA 1
ATOM 881 C C . GLU A 1 107 ? 23.239 -0.361 -9.708 1.00 59.09 107 GLU A C 1
ATOM 883 O O . GLU A 1 107 ? 24.312 -0.111 -10.243 1.00 59.09 107 GLU A O 1
ATOM 888 N N . ASN A 1 108 ? 22.118 0.291 -10.033 1.00 62.12 108 ASN A N 1
ATOM 889 C CA . ASN A 1 108 ? 22.040 1.376 -11.014 1.00 62.12 108 ASN A CA 1
ATOM 890 C C . ASN A 1 108 ? 21.794 2.725 -10.328 1.00 62.12 108 ASN A C 1
ATOM 892 O O . ASN A 1 108 ? 20.854 3.448 -10.674 1.00 62.12 108 ASN A O 1
ATOM 896 N N . VAL A 1 109 ? 22.599 3.043 -9.309 1.00 71.62 109 VAL A N 1
ATOM 897 C CA . VAL A 1 109 ? 22.559 4.361 -8.676 1.00 71.62 109 VAL A CA 1
ATOM 898 C C . VAL A 1 109 ? 23.452 5.348 -9.406 1.00 71.62 109 VAL A C 1
ATOM 900 O O . VAL A 1 109 ? 24.676 5.247 -9.379 1.00 71.62 109 VAL A O 1
ATOM 903 N N . ALA A 1 110 ? 22.826 6.372 -9.976 1.00 75.62 110 ALA A N 1
ATOM 904 C CA . ALA A 1 110 ? 23.514 7.591 -10.359 1.00 75.62 110 ALA A CA 1
ATOM 905 C C . ALA A 1 110 ? 23.580 8.543 -9.159 1.00 75.62 110 ALA A C 1
ATOM 907 O O . ALA A 1 110 ? 22.590 8.743 -8.455 1.00 75.62 110 ALA A O 1
ATOM 908 N N . THR A 1 111 ? 24.729 9.172 -8.933 1.00 75.31 111 THR A N 1
ATOM 909 C CA . THR A 1 111 ? 24.852 10.226 -7.921 1.00 75.31 111 THR A CA 1
ATOM 910 C C . THR A 1 111 ? 24.595 11.572 -8.582 1.00 75.31 111 THR A C 1
ATOM 912 O O . THR A 1 111 ? 25.331 12.006 -9.468 1.00 75.31 111 THR A O 1
ATOM 915 N N . HIS A 1 112 ? 23.533 12.250 -8.161 1.00 78.31 112 HIS A N 1
ATOM 916 C CA . HIS A 1 112 ? 23.263 13.624 -8.553 1.00 78.31 112 HIS A CA 1
ATOM 917 C C . HIS A 1 112 ? 24.379 14.544 -8.041 1.00 78.31 112 HIS A C 1
ATOM 919 O O . HIS A 1 112 ? 24.950 14.304 -6.980 1.00 78.31 112 HIS A O 1
ATOM 925 N N . LYS A 1 113 ? 24.626 15.672 -8.720 1.00 75.00 113 LYS A N 1
ATOM 926 C CA . LYS A 1 113 ? 25.675 16.653 -8.356 1.00 75.00 113 LYS A CA 1
ATOM 927 C C . LYS A 1 113 ? 25.602 17.170 -6.908 1.00 75.00 113 LYS A C 1
ATOM 929 O O . LYS A 1 113 ? 26.580 17.700 -6.402 1.00 75.00 113 LYS A O 1
ATOM 934 N N . LYS A 1 114 ? 24.446 17.026 -6.252 1.00 81.00 114 LYS A N 1
ATOM 935 C CA . LYS A 1 114 ? 24.198 17.405 -4.849 1.00 81.00 114 LYS A CA 1
ATOM 936 C C . LYS A 1 114 ? 24.340 16.242 -3.849 1.00 81.00 114 LYS A C 1
ATOM 938 O O . LYS A 1 114 ? 23.930 16.386 -2.708 1.00 81.00 114 LYS A O 1
ATOM 943 N N . GLY A 1 115 ? 24.847 15.085 -4.276 1.00 77.94 115 GLY A N 1
ATOM 944 C CA . GLY A 1 115 ? 25.020 13.896 -3.431 1.00 77.94 115 GLY A CA 1
ATOM 945 C C . GLY A 1 115 ? 23.799 12.971 -3.336 1.00 77.94 115 GLY A C 1
ATOM 946 O O . GLY A 1 115 ? 23.891 11.915 -2.719 1.00 77.94 115 GLY A O 1
ATOM 947 N N . ASN A 1 116 ? 22.669 13.309 -3.967 1.00 80.56 116 ASN A N 1
ATOM 948 C CA . ASN A 1 116 ? 21.479 12.450 -3.953 1.00 80.56 116 ASN A CA 1
ATOM 949 C C . ASN A 1 116 ? 21.692 11.201 -4.817 1.00 80.56 116 ASN A C 1
ATOM 951 O O . ASN A 1 116 ? 22.144 11.307 -5.955 1.00 80.56 116 ASN A O 1
ATOM 955 N N . ARG A 1 117 ? 21.305 10.030 -4.309 1.00 78.69 117 ARG A N 1
ATOM 956 C CA . ARG A 1 117 ? 21.311 8.767 -5.060 1.00 78.69 117 ARG A CA 1
ATOM 957 C C . ARG A 1 117 ? 20.027 8.660 -5.888 1.00 78.69 117 ARG A C 1
ATOM 959 O O . ARG A 1 117 ? 18.935 8.753 -5.338 1.00 78.69 117 ARG A O 1
ATOM 966 N N . ILE A 1 118 ? 20.155 8.469 -7.196 1.00 80.94 118 ILE A N 1
ATOM 967 C CA . ILE A 1 118 ? 19.048 8.283 -8.138 1.00 80.94 118 ILE A CA 1
ATOM 968 C C . ILE A 1 118 ? 19.064 6.832 -8.598 1.00 80.94 118 ILE A C 1
ATOM 970 O O . ILE A 1 118 ? 20.019 6.404 -9.240 1.00 80.94 118 ILE A O 1
ATOM 974 N N . VAL A 1 119 ? 17.997 6.094 -8.302 1.00 78.88 119 VAL A N 1
ATOM 975 C CA . VAL A 1 119 ? 17.777 4.739 -8.818 1.00 78.88 119 VAL A CA 1
ATOM 976 C C . VAL A 1 119 ? 16.873 4.832 -10.034 1.00 78.88 119 VAL A C 1
ATOM 978 O O . VAL A 1 119 ? 15.790 5.410 -9.956 1.00 78.88 119 VAL A O 1
ATOM 981 N N . THR A 1 120 ? 17.302 4.246 -11.149 1.00 79.19 120 THR A N 1
ATOM 982 C CA . THR A 1 120 ? 16.457 4.128 -12.342 1.00 79.19 120 THR A CA 1
ATOM 983 C C . THR A 1 120 ? 15.970 2.696 -12.478 1.00 79.19 120 THR A C 1
ATOM 985 O O . THR A 1 120 ? 16.768 1.760 -12.474 1.00 79.19 120 THR A O 1
ATOM 988 N N . ILE A 1 121 ? 14.659 2.529 -12.634 1.00 80.94 121 ILE A N 1
ATOM 989 C CA . ILE A 1 121 ? 14.039 1.245 -12.949 1.00 80.94 121 ILE A CA 1
ATOM 990 C C . ILE A 1 121 ? 13.258 1.354 -14.251 1.00 80.94 121 ILE A C 1
ATOM 992 O O . ILE A 1 121 ? 12.659 2.385 -14.556 1.00 80.94 121 ILE A O 1
ATOM 996 N N . LYS A 1 122 ? 13.245 0.267 -15.019 1.00 83.50 122 LYS A N 1
ATOM 997 C CA . LYS A 1 122 ? 12.363 0.141 -16.174 1.00 83.50 122 LYS A CA 1
ATOM 998 C C . LYS A 1 122 ? 11.003 -0.358 -15.689 1.00 83.50 122 LYS A C 1
ATOM 1000 O O . LYS A 1 122 ? 10.898 -1.490 -15.220 1.00 83.50 122 LYS A O 1
ATOM 1005 N N . ALA A 1 123 ? 9.987 0.484 -15.813 1.00 86.44 123 ALA A N 1
ATOM 1006 C CA . ALA A 1 123 ? 8.606 0.180 -15.457 1.00 86.44 123 ALA A CA 1
ATOM 1007 C C . ALA A 1 123 ? 7.651 0.747 -16.513 1.00 86.44 123 ALA A C 1
ATOM 1009 O O . ALA A 1 123 ? 7.992 1.704 -17.212 1.00 86.44 123 ALA A O 1
ATOM 1010 N N . ASP A 1 124 ? 6.462 0.158 -16.623 1.00 90.94 124 ASP A N 1
ATOM 1011 C CA . ASP A 1 124 ? 5.383 0.729 -17.427 1.00 90.94 124 ASP A CA 1
ATOM 1012 C C . ASP A 1 124 ? 4.846 1.986 -16.731 1.00 90.94 124 ASP A C 1
ATOM 1014 O O . ASP A 1 124 ? 4.304 1.922 -15.624 1.00 90.94 124 ASP A O 1
ATOM 1018 N N . LEU A 1 125 ? 5.003 3.139 -17.383 1.00 91.25 125 LEU A N 1
ATOM 1019 C CA . LEU A 1 125 ? 4.544 4.423 -16.860 1.00 91.25 125 LEU A CA 1
ATOM 1020 C C . LEU A 1 125 ? 3.028 4.435 -16.623 1.00 91.25 125 LEU A C 1
ATOM 1022 O O . LEU A 1 125 ? 2.572 5.028 -15.648 1.00 91.25 125 LEU A O 1
ATOM 1026 N N . SER A 1 126 ? 2.253 3.759 -17.471 1.00 94.19 126 SER A N 1
ATOM 1027 C CA . SER A 1 126 ? 0.793 3.693 -17.357 1.00 94.19 126 SER A CA 1
ATOM 1028 C C . SER A 1 126 ? 0.383 2.966 -16.084 1.00 94.19 126 SER A C 1
ATOM 1030 O O . SER A 1 126 ? -0.509 3.427 -15.379 1.00 94.19 126 SER A O 1
ATOM 1032 N N . LEU A 1 127 ? 1.073 1.871 -15.751 1.00 92.56 127 LEU A N 1
ATOM 1033 C CA . LEU A 1 127 ? 0.854 1.130 -14.509 1.00 92.56 127 LEU A CA 1
ATOM 1034 C C . LEU A 1 127 ? 1.187 1.989 -13.284 1.00 92.56 127 LEU A C 1
ATOM 1036 O O . LEU A 1 127 ? 0.407 2.035 -12.336 1.00 92.56 127 LEU A O 1
ATOM 1040 N N . VAL A 1 128 ? 2.324 2.692 -13.313 1.00 91.81 128 VAL A N 1
ATOM 1041 C CA . VAL A 1 128 ? 2.745 3.573 -12.211 1.00 91.81 128 VAL A CA 1
ATOM 1042 C C . VAL A 1 128 ? 1.733 4.698 -11.999 1.00 91.81 128 VAL A C 1
ATOM 1044 O O . VAL A 1 128 ? 1.305 4.933 -10.871 1.00 91.81 128 VAL A O 1
ATOM 1047 N N . LEU A 1 129 ? 1.313 5.370 -13.073 1.00 94.25 129 LEU A N 1
ATOM 1048 C CA . LEU A 1 129 ? 0.326 6.445 -12.999 1.00 94.25 129 LEU A CA 1
ATOM 1049 C C . LEU A 1 129 ? -1.034 5.931 -12.534 1.00 94.25 129 LEU A C 1
ATOM 1051 O O . LEU A 1 129 ? -1.641 6.541 -11.661 1.00 94.25 129 LEU A O 1
ATOM 1055 N N . LEU A 1 130 ? -1.494 4.797 -13.065 1.00 93.88 130 LEU A N 1
ATOM 1056 C CA . LEU A 1 130 ? -2.764 4.197 -12.672 1.00 93.88 130 LEU A CA 1
ATOM 1057 C C . LEU A 1 130 ? -2.775 3.830 -11.185 1.00 93.88 130 LEU A C 1
ATOM 1059 O O . LEU A 1 130 ? -3.753 4.107 -10.493 1.00 93.88 130 LEU A O 1
ATOM 1063 N N . PHE A 1 131 ? -1.676 3.270 -10.678 1.00 93.62 131 PHE A N 1
ATOM 1064 C CA . PHE A 1 131 ? -1.511 2.999 -9.255 1.00 93.62 131 PHE A CA 1
ATOM 1065 C C . PHE A 1 131 ? -1.565 4.287 -8.421 1.00 93.62 131 PHE A C 1
ATOM 1067 O O . PHE A 1 131 ? -2.345 4.372 -7.473 1.00 93.62 131 PHE A O 1
ATOM 1074 N N . VAL A 1 132 ? -0.815 5.325 -8.799 1.00 91.81 132 VAL A N 1
ATOM 1075 C CA . VAL A 1 132 ? -0.815 6.617 -8.090 1.00 91.81 132 VAL A CA 1
ATOM 1076 C C . VAL A 1 132 ? -2.201 7.274 -8.113 1.00 91.81 132 VAL A C 1
ATOM 1078 O O . VAL A 1 132 ? -2.678 7.746 -7.082 1.00 91.81 132 VAL A O 1
ATOM 1081 N N . TYR A 1 133 ? -2.894 7.254 -9.251 1.00 93.00 133 TYR A N 1
ATOM 1082 C CA . TYR A 1 133 ? -4.263 7.755 -9.350 1.00 93.00 133 TYR A CA 1
ATOM 1083 C C . TYR A 1 133 ? -5.242 6.939 -8.518 1.00 93.00 133 TYR A C 1
ATOM 1085 O O . TYR A 1 133 ? -6.149 7.523 -7.932 1.00 93.00 133 TYR A O 1
ATOM 1093 N N . SER A 1 134 ? -5.048 5.622 -8.411 1.00 90.75 134 SER A N 1
ATOM 1094 C CA . SER A 1 134 ? -5.873 4.793 -7.534 1.00 90.75 134 SER A CA 1
ATOM 1095 C C . SER A 1 134 ? -5.747 5.237 -6.074 1.00 90.75 134 SER A C 1
ATOM 1097 O O . SER A 1 134 ? -6.767 5.372 -5.406 1.00 90.75 134 SER A O 1
ATOM 1099 N N . ILE A 1 135 ? -4.539 5.585 -5.612 1.00 88.69 135 ILE A N 1
ATOM 1100 C CA . ILE A 1 135 ? -4.311 6.118 -4.262 1.00 88.69 135 ILE A CA 1
ATOM 1101 C C . ILE A 1 135 ? -5.016 7.461 -4.087 1.00 88.69 135 ILE A C 1
ATOM 1103 O O . ILE A 1 135 ? -5.784 7.625 -3.144 1.00 88.69 135 ILE A O 1
ATOM 1107 N N . PHE A 1 136 ? -4.805 8.413 -5.002 1.00 89.12 136 PHE A N 1
ATOM 1108 C CA . PHE A 1 136 ? -5.474 9.715 -4.914 1.00 89.12 136 PHE A CA 1
ATOM 1109 C C . PHE A 1 136 ? -6.993 9.581 -4.913 1.00 89.12 136 PHE A C 1
ATOM 1111 O O . PHE A 1 136 ? -7.672 10.256 -4.143 1.00 89.12 136 PHE A O 1
ATOM 1118 N N . PHE A 1 137 ? -7.525 8.678 -5.734 1.00 86.56 137 PHE A N 1
ATOM 1119 C CA . PHE A 1 137 ? -8.945 8.388 -5.765 1.00 86.56 137 PHE A CA 1
ATOM 1120 C C . PHE A 1 137 ? -9.433 7.834 -4.422 1.00 86.56 137 PHE A C 1
ATOM 1122 O O . PHE A 1 137 ? -10.378 8.399 -3.870 1.00 86.56 137 PHE A O 1
ATOM 1129 N N . ARG A 1 138 ? -8.760 6.820 -3.849 1.00 85.69 138 ARG A N 1
ATOM 1130 C CA . ARG A 1 138 ? -9.070 6.284 -2.507 1.00 85.69 138 ARG A CA 1
ATOM 1131 C C . ARG A 1 138 ? -9.083 7.396 -1.456 1.00 85.69 138 ARG A C 1
ATOM 1133 O O . ARG A 1 138 ? -10.087 7.550 -0.766 1.00 85.69 138 ARG A O 1
ATOM 1140 N N . CYS A 1 139 ? -8.024 8.206 -1.402 1.00 83.38 139 CYS A N 1
ATOM 1141 C CA . CYS A 1 139 ? -7.905 9.322 -0.463 1.00 83.38 139 CYS A CA 1
ATOM 1142 C C . CYS A 1 139 ? -9.005 10.380 -0.654 1.00 83.38 139 CYS A C 1
ATOM 1144 O O . CYS A 1 139 ? -9.483 10.954 0.318 1.00 83.38 139 CYS A O 1
ATOM 1146 N N . SER A 1 140 ? -9.419 10.647 -1.898 1.00 84.19 140 SER A N 1
ATOM 1147 C CA . SER A 1 140 ? -10.439 11.662 -2.197 1.00 84.19 140 SER A CA 1
ATOM 1148 C C . SER A 1 140 ? -11.845 11.267 -1.744 1.00 84.19 140 SER A C 1
ATOM 1150 O O . SER A 1 140 ? -12.651 12.137 -1.417 1.00 84.19 140 SER A O 1
ATOM 1152 N N . ILE A 1 141 ? -12.147 9.965 -1.728 1.00 84.44 141 ILE A N 1
ATOM 1153 C CA . ILE A 1 141 ? -13.462 9.455 -1.325 1.00 84.44 141 ILE A CA 1
ATOM 1154 C C . ILE A 1 141 ? -13.487 8.996 0.135 1.00 84.44 141 ILE A C 1
ATOM 1156 O O . ILE A 1 141 ? -14.563 8.926 0.731 1.00 84.44 141 ILE A O 1
ATOM 1160 N N . SER A 1 142 ? -12.325 8.705 0.726 1.00 77.38 142 SER A N 1
ATOM 1161 C CA . SER A 1 142 ? -12.209 8.520 2.165 1.00 77.38 142 SER A CA 1
ATOM 1162 C C . SER A 1 142 ? -12.429 9.873 2.831 1.00 77.38 142 SER A C 1
ATOM 1164 O O . SER A 1 142 ? -11.609 10.780 2.702 1.00 77.38 142 SER A O 1
ATOM 1166 N N . ARG A 1 143 ? -13.543 10.037 3.544 1.00 64.38 143 ARG A N 1
ATOM 1167 C CA . ARG A 1 143 ? -13.714 11.184 4.439 1.00 64.38 143 ARG A CA 1
ATOM 1168 C C . ARG A 1 143 ? -12.711 11.042 5.577 1.00 64.38 143 ARG A C 1
ATOM 1170 O O . ARG A 1 143 ? -12.991 10.334 6.536 1.00 64.38 143 ARG A O 1
ATOM 1177 N N . TYR A 1 144 ? -11.550 11.676 5.457 1.00 52.53 144 TYR A N 1
ATOM 1178 C CA . TYR A 1 144 ? -10.627 11.820 6.575 1.00 52.53 144 TYR A CA 1
ATOM 1179 C C . TYR A 1 144 ? -11.343 12.680 7.627 1.00 52.53 144 TYR A C 1
ATOM 1181 O O . TYR A 1 144 ? -11.428 13.900 7.490 1.00 52.53 144 TYR A O 1
ATOM 1189 N N . GLN A 1 145 ? -11.995 12.032 8.591 1.00 42.09 145 GLN A N 1
ATOM 1190 C CA . GLN A 1 145 ? -12.531 12.705 9.766 1.00 42.09 145 GLN A CA 1
ATOM 1191 C C . GLN A 1 145 ? -11.336 12.914 10.694 1.00 42.09 145 GLN A C 1
ATOM 1193 O O . GLN A 1 145 ? -10.903 11.974 11.353 1.00 42.09 145 GLN A O 1
ATOM 1198 N N . VAL A 1 146 ? -10.746 14.112 10.620 1.00 39.66 146 VAL A N 1
ATOM 1199 C CA . VAL A 1 146 ? -9.878 14.639 11.684 1.00 39.66 146 VAL A CA 1
ATOM 1200 C C . VAL A 1 146 ? -10.756 14.965 12.881 1.00 39.66 146 VAL A C 1
ATOM 1202 O O . VAL A 1 146 ? -11.837 15.558 12.641 1.00 39.66 146 VAL A O 1
#

Secondary structure (DSSP, 8-state):
---SSEESS-HHHHHHHHBGGG--STT-BEEEE--SSSS-EEEE-TTS-HHHHHHHHSSPPPHHHHT---TTEETTSS-HHHHHHHHHHHHHHIIIIIHHHHH--STTEEEPTTS-EEE-----HHHHHHHHHHHHHHHHHS----

Foldseek 3Di:
DFDFFAFLADLQVQLCVAAVPSDSDAQRGWDWDDDPVDRIQIAGGPPDDQVNVCVVPVDGDDPVNVPDDDLRTGTRLDGPVVSVVLVVLVVCCCVFPVVCVVPPPLVVWDQDPVRDTDRDDDDDPVSVVVNVVSSVVSVVSPPNPD

Sequence (146 aa):
MRQKNSHILPHFLIKTAINKGGCNQRDYELTFSFSENEFVDTFFGRSITLDTIEEYKGRELTEEEIKKENPFAMDFLFCPSCEAKIGVIEDYFAQEVYQKLQKSNFENVATHKKGNRIVTIKADLSLVLLFVYSIFFRCSISRY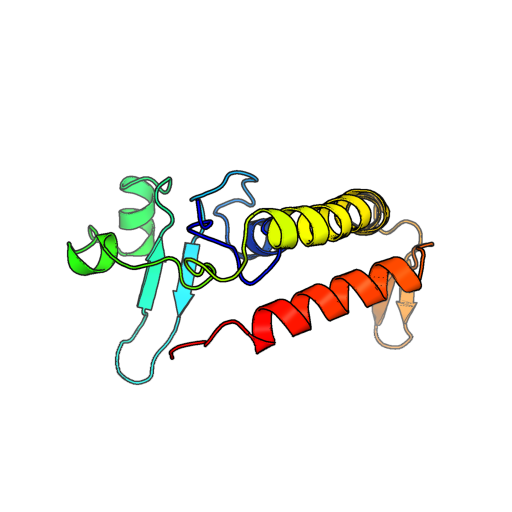QV